Protein AF-A0A3D0HFF0-F1 (afdb_monomer_lite)

Radius of gyration: 12.51 Å; chains: 1; bounding box: 29×28×31 Å

Secondary structure (DSSP, 8-state):
---B-HHHHHHTT-SSHHHHHHHHHHHH----EEGGGGSPPPTT--S-BEE---TT--HHHHHHHHHHHHHHHHT-

pLDDT: mean 93.16, std 4.3, range [72.75, 97.81]

Sequence (76 aa):
MFPEVSETMSRTGHTDVGDFALDALHNSGMSFCTRRHFGRPAADEKGNYIRLAYSGIDNEKIEKGLSRLAAWVSSK

Foldseek 3Di:
DKDWCPVLCVLVVHPDLVVVQVVLCVQQVDHWAWPVVVPDDDPPPPTTITDDDCPPHDPVVVCSSVVSSVVVSVVD

Structure (mmCIF, N/CA/C/O backbone):
data_AF-A0A3D0HFF0-F1
#
_entry.id   AF-A0A3D0HFF0-F1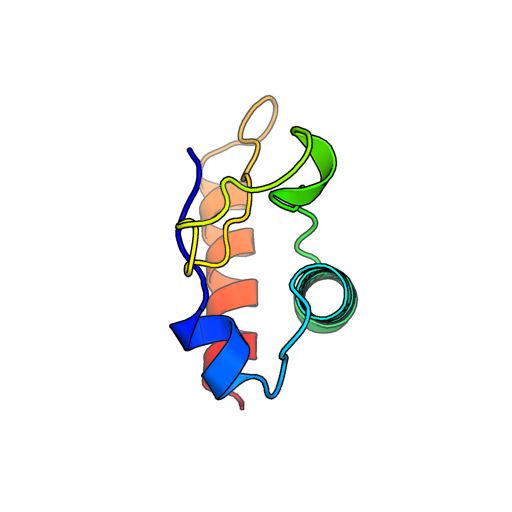
#
loop_
_atom_site.group_PDB
_atom_site.id
_atom_site.type_symbol
_atom_site.label_atom_id
_atom_site.label_alt_id
_atom_site.label_comp_id
_atom_site.label_asym_id
_atom_site.label_entity_id
_atom_site.label_seq_id
_atom_site.pdbx_PDB_ins_code
_atom_site.Cartn_x
_atom_site.Cartn_y
_atom_site.Cartn_z
_atom_site.occupancy
_atom_site.B_iso_or_equiv
_atom_site.auth_seq_id
_atom_site.auth_comp_id
_atom_site.auth_asym_id
_atom_site.auth_atom_id
_atom_site.pdbx_PDB_model_num
ATOM 1 N N . MET A 1 1 ? 2.584 11.386 -5.024 1.00 72.75 1 MET A N 1
ATOM 2 C CA . MET A 1 1 ? 3.813 10.907 -4.353 1.00 72.75 1 MET A CA 1
ATOM 3 C C . MET A 1 1 ? 3.901 9.398 -4.531 1.00 72.75 1 MET A C 1
ATOM 5 O O . MET A 1 1 ? 2.842 8.777 -4.577 1.00 72.75 1 MET A O 1
ATOM 9 N N . PHE A 1 2 ? 5.110 8.840 -4.657 1.00 87.44 2 PHE A N 1
ATOM 10 C CA . PHE A 1 2 ? 5.351 7.392 -4.719 1.00 87.44 2 PHE A CA 1
ATOM 11 C C . PHE A 1 2 ? 6.062 6.915 -3.442 1.00 87.44 2 PHE A C 1
ATOM 13 O O . PHE A 1 2 ? 7.287 6.799 -3.458 1.00 87.44 2 PHE A O 1
ATOM 20 N N . PRO A 1 3 ? 5.356 6.740 -2.308 1.00 92.44 3 PRO A N 1
ATOM 21 C CA . PRO A 1 3 ? 5.975 6.185 -1.109 1.00 92.44 3 PRO A CA 1
ATOM 22 C C . PRO A 1 3 ? 6.496 4.765 -1.360 1.00 92.44 3 PRO A C 1
ATOM 24 O O . PRO A 1 3 ? 5.846 3.960 -2.033 1.00 92.44 3 PRO A O 1
ATOM 27 N N . GLU A 1 4 ? 7.678 4.497 -0.813 1.00 94.94 4 GLU A N 1
ATOM 28 C CA . GLU A 1 4 ? 8.288 3.171 -0.735 1.00 94.94 4 GLU A CA 1
ATOM 29 C C . GLU A 1 4 ? 7.615 2.386 0.403 1.00 94.94 4 GLU A C 1
ATOM 31 O O . GLU A 1 4 ? 7.339 2.958 1.459 1.00 94.94 4 GLU A O 1
ATOM 36 N N . VAL A 1 5 ? 7.285 1.114 0.173 1.00 95.75 5 VAL A N 1
ATOM 37 C CA . VAL A 1 5 ? 6.495 0.280 1.093 1.00 95.75 5 VAL A CA 1
ATOM 38 C C . VAL A 1 5 ? 7.101 -1.103 1.347 1.00 95.75 5 VAL A C 1
ATOM 40 O O . VAL A 1 5 ? 6.411 -1.962 1.891 1.00 95.75 5 VAL A O 1
ATOM 43 N N . SER A 1 6 ? 8.362 -1.367 0.989 1.00 95.69 6 SER A N 1
ATOM 44 C CA . SER A 1 6 ? 8.944 -2.713 1.146 1.00 95.69 6 SER A CA 1
ATOM 45 C C . SER A 1 6 ? 8.967 -3.176 2.597 1.00 95.69 6 SER A C 1
ATOM 47 O O . SER A 1 6 ? 8.686 -4.340 2.872 1.00 95.69 6 SER A O 1
ATOM 49 N N . GLU A 1 7 ? 9.253 -2.280 3.543 1.00 95.75 7 GLU A N 1
ATOM 50 C CA . GLU A 1 7 ? 9.226 -2.635 4.964 1.00 95.75 7 GLU A CA 1
ATOM 51 C C . GLU A 1 7 ? 7.804 -2.986 5.425 1.00 95.75 7 GLU A C 1
ATOM 53 O O . GLU A 1 7 ? 7.590 -3.991 6.102 1.00 95.75 7 GLU A O 1
ATOM 58 N N . THR A 1 8 ? 6.812 -2.197 5.012 1.00 95.81 8 THR A N 1
ATOM 59 C CA . THR A 1 8 ? 5.398 -2.457 5.302 1.00 95.81 8 THR A CA 1
ATOM 60 C C . THR A 1 8 ? 4.926 -3.778 4.693 1.00 95.81 8 THR A C 1
ATOM 62 O O . THR A 1 8 ? 4.228 -4.548 5.352 1.00 95.81 8 THR A O 1
ATOM 65 N N . MET A 1 9 ? 5.335 -4.072 3.459 1.00 96.56 9 MET A N 1
ATOM 66 C CA . MET A 1 9 ? 5.055 -5.347 2.801 1.00 96.56 9 MET A CA 1
ATOM 67 C C . MET A 1 9 ? 5.682 -6.513 3.567 1.00 96.56 9 MET A C 1
ATOM 69 O O . MET A 1 9 ? 4.984 -7.475 3.868 1.00 96.56 9 MET A O 1
ATOM 73 N N . SER A 1 10 ? 6.949 -6.390 3.972 1.00 95.94 10 SER A N 1
ATOM 74 C CA . SER A 1 10 ? 7.644 -7.406 4.771 1.00 95.94 10 SER A CA 1
ATOM 75 C C . SER A 1 10 ? 6.923 -7.690 6.094 1.00 95.94 10 SER A C 1
ATOM 77 O O . SER A 1 10 ? 6.621 -8.842 6.395 1.00 95.94 10 SER A O 1
ATOM 79 N N . ARG A 1 11 ? 6.542 -6.642 6.841 1.00 96.12 11 ARG A N 1
ATOM 80 C CA . ARG A 1 11 ? 5.781 -6.767 8.101 1.00 96.12 11 ARG A CA 1
ATOM 81 C C . ARG A 1 11 ? 4.431 -7.458 7.915 1.00 96.12 11 ARG A C 1
ATOM 83 O O . ARG A 1 11 ? 3.996 -8.206 8.776 1.00 96.12 11 ARG A O 1
ATOM 90 N N . THR A 1 12 ? 3.770 -7.210 6.789 1.00 96.25 12 THR A N 1
ATOM 91 C CA . THR A 1 12 ? 2.453 -7.787 6.484 1.00 96.25 12 THR A CA 1
ATOM 92 C C . THR A 1 12 ? 2.536 -9.139 5.765 1.00 96.25 12 THR A C 1
ATOM 94 O O . THR A 1 12 ? 1.495 -9.709 5.456 1.00 96.25 12 THR A O 1
ATOM 97 N N . GLY A 1 13 ? 3.741 -9.669 5.518 1.00 96.62 13 GLY A N 1
ATOM 98 C CA . GLY A 1 13 ? 3.960 -10.977 4.890 1.00 96.62 13 GLY A CA 1
ATOM 99 C C . GLY A 1 13 ? 3.850 -10.998 3.361 1.00 96.62 13 GLY A C 1
ATOM 100 O O . GLY A 1 13 ? 3.720 -12.072 2.778 1.00 96.62 13 GLY A O 1
ATOM 101 N N . HIS A 1 14 ? 3.910 -9.843 2.695 1.00 97.00 14 HIS A N 1
ATOM 102 C CA . HIS A 1 14 ? 3.742 -9.726 1.247 1.00 97.00 14 HIS A CA 1
ATOM 103 C C . HIS A 1 14 ? 5.079 -9.631 0.508 1.00 97.00 14 HIS A C 1
ATOM 105 O O . HIS A 1 14 ? 5.966 -8.863 0.879 1.00 97.00 14 HIS A O 1
ATOM 111 N N . THR A 1 15 ? 5.190 -10.358 -0.605 1.00 94.19 15 THR A N 1
ATOM 112 C CA . THR A 1 15 ? 6.307 -10.239 -1.565 1.00 94.19 15 THR A CA 1
ATOM 113 C C . THR A 1 15 ? 5.884 -9.572 -2.876 1.00 94.19 15 THR A C 1
ATOM 115 O O . THR A 1 15 ? 6.730 -9.107 -3.637 1.00 94.19 15 THR A O 1
ATOM 118 N N . ASP A 1 16 ? 4.574 -9.465 -3.113 1.00 92.94 16 ASP A N 1
ATOM 119 C CA . ASP A 1 16 ? 3.967 -8.842 -4.282 1.00 92.94 16 ASP A CA 1
ATOM 120 C C . ASP A 1 16 ? 3.192 -7.579 -3.878 1.00 92.94 16 ASP A C 1
ATOM 122 O O . ASP A 1 16 ? 2.347 -7.599 -2.982 1.00 92.94 16 ASP A O 1
ATOM 126 N N . VAL A 1 17 ? 3.480 -6.451 -4.536 1.00 93.56 17 VAL A N 1
ATOM 127 C CA . VAL A 1 17 ? 2.834 -5.162 -4.228 1.00 93.56 17 VAL A CA 1
ATOM 128 C C . VAL A 1 17 ? 1.344 -5.140 -4.603 1.00 93.56 17 VAL A C 1
ATOM 130 O O . VAL A 1 17 ? 0.587 -4.333 -4.067 1.00 93.56 17 VAL A O 1
ATOM 133 N N . GLY A 1 18 ? 0.914 -5.994 -5.535 1.00 94.56 18 GLY A N 1
ATOM 134 C CA . GLY A 1 18 ? -0.487 -6.179 -5.906 1.00 94.56 18 GLY A CA 1
ATOM 135 C C . GLY A 1 18 ? -1.268 -6.902 -4.816 1.00 94.56 18 GLY A C 1
ATOM 136 O O . GLY A 1 18 ? -2.322 -6.411 -4.417 1.00 94.56 18 GLY A O 1
ATOM 137 N N . ASP A 1 19 ? -0.713 -7.990 -4.284 1.00 96.25 19 ASP A N 1
ATOM 138 C CA . ASP A 1 19 ? -1.319 -8.728 -3.169 1.00 96.25 19 ASP A CA 1
ATOM 139 C C . ASP A 1 19 ? -1.417 -7.839 -1.924 1.00 96.25 19 ASP A C 1
ATOM 141 O O . ASP A 1 19 ? -2.485 -7.718 -1.327 1.00 96.25 19 ASP A O 1
ATOM 145 N N . PHE A 1 20 ? -0.346 -7.097 -1.614 1.00 96.81 20 PHE A N 1
ATOM 146 C CA . PHE A 1 20 ? -0.363 -6.096 -0.545 1.00 96.81 20 PHE A CA 1
ATOM 147 C C . PHE A 1 20 ? -1.477 -5.056 -0.729 1.00 96.81 20 PHE A C 1
ATOM 149 O O . PHE A 1 20 ? -2.153 -4.693 0.233 1.00 96.81 20 PHE A O 1
ATOM 156 N N . ALA A 1 21 ? -1.681 -4.559 -1.954 1.00 96.62 21 ALA A N 1
ATOM 157 C CA . ALA A 1 21 ? -2.723 -3.575 -2.236 1.00 96.62 21 ALA A CA 1
ATOM 158 C C . ALA A 1 21 ? -4.136 -4.152 -2.052 1.00 96.62 21 ALA A C 1
ATOM 160 O O . ALA A 1 21 ? -5.020 -3.455 -1.550 1.00 96.62 21 ALA A O 1
ATOM 161 N N . LEU A 1 22 ? -4.346 -5.415 -2.433 1.00 96.75 22 LEU A N 1
ATOM 162 C CA . LEU A 1 22 ? -5.620 -6.107 -2.249 1.00 96.75 22 LEU A CA 1
ATOM 163 C C . LEU A 1 22 ? -5.934 -6.307 -0.761 1.00 96.75 22 LEU A C 1
ATOM 165 O O . LEU A 1 22 ? -7.037 -5.999 -0.306 1.00 96.75 22 LEU A O 1
ATOM 169 N N . ASP A 1 23 ? -4.948 -6.748 0.012 1.00 97.50 23 ASP A N 1
ATOM 170 C CA . ASP A 1 23 ? -5.098 -6.946 1.449 1.00 97.50 23 ASP A CA 1
ATOM 171 C C . ASP A 1 23 ? -5.277 -5.624 2.199 1.00 97.50 23 ASP A C 1
ATOM 173 O O . ASP A 1 23 ? -6.133 -5.527 3.085 1.00 97.50 23 ASP A O 1
ATOM 177 N N . ALA A 1 24 ? -4.546 -4.577 1.814 1.00 97.31 24 ALA A N 1
ATOM 178 C CA . ALA A 1 24 ? -4.742 -3.236 2.351 1.00 97.31 24 ALA A CA 1
ATOM 179 C C . ALA A 1 24 ? -6.178 -2.745 2.109 1.00 97.31 24 ALA A C 1
ATOM 181 O O . ALA A 1 24 ? -6.803 -2.203 3.029 1.00 97.31 24 ALA A O 1
ATOM 182 N N . LEU A 1 25 ? -6.737 -2.985 0.919 1.00 97.12 25 LEU A N 1
ATOM 183 C CA . LEU A 1 25 ? -8.124 -2.648 0.607 1.00 97.12 25 LEU A CA 1
ATOM 184 C C . LEU A 1 25 ? -9.103 -3.409 1.506 1.00 97.12 25 LEU A C 1
ATOM 186 O O . LEU A 1 25 ? -9.968 -2.784 2.119 1.00 97.12 25 LEU A O 1
ATOM 190 N N . HIS A 1 26 ? -8.957 -4.728 1.633 1.00 97.50 26 HIS A N 1
ATOM 191 C CA . HIS A 1 26 ? -9.880 -5.544 2.423 1.00 97.50 26 HIS A CA 1
ATOM 192 C C . HIS A 1 26 ? -9.810 -5.262 3.928 1.00 97.50 26 HIS A C 1
ATOM 194 O O . HIS A 1 26 ? -10.843 -5.257 4.596 1.00 97.50 26 HIS A O 1
ATOM 200 N N . ASN A 1 27 ? -8.618 -5.002 4.470 1.00 97.44 27 ASN A N 1
ATOM 201 C CA . ASN A 1 27 ? -8.432 -4.855 5.913 1.00 97.44 27 ASN A CA 1
ATOM 202 C C . ASN A 1 27 ? -8.532 -3.405 6.412 1.00 97.44 27 ASN A C 1
ATOM 204 O O . ASN A 1 27 ? -8.874 -3.182 7.571 1.00 97.44 27 ASN A O 1
ATOM 208 N N . SER A 1 28 ? -8.232 -2.410 5.570 1.00 96.06 28 SER A N 1
ATOM 209 C CA . SER A 1 28 ? -8.228 -0.992 5.974 1.00 96.06 28 SER A CA 1
ATOM 210 C C . SER A 1 28 ? -9.200 -0.109 5.184 1.00 96.06 28 SER A C 1
ATOM 212 O O . SER A 1 28 ? -9.488 1.022 5.591 1.00 96.06 28 SER A O 1
ATOM 214 N N . GLY A 1 29 ? -9.723 -0.607 4.059 1.00 94.50 29 GLY A N 1
ATOM 215 C CA . GLY A 1 29 ? -10.528 0.171 3.118 1.00 94.50 29 GLY A CA 1
ATOM 216 C C . GLY A 1 29 ? -9.713 1.144 2.258 1.00 94.50 29 GLY A C 1
ATOM 217 O O . GLY A 1 29 ? -10.306 1.961 1.555 1.00 94.50 29 GLY A O 1
ATOM 218 N N . MET A 1 30 ? -8.377 1.103 2.315 1.00 94.44 30 MET A N 1
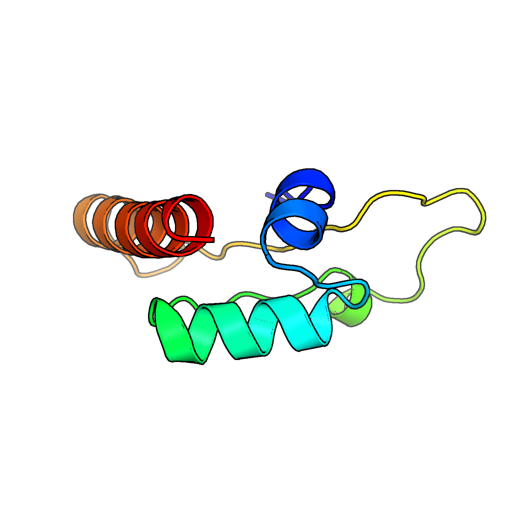ATOM 219 C CA . MET A 1 30 ? -7.513 1.941 1.481 1.00 94.44 30 MET A CA 1
ATOM 220 C C . MET A 1 30 ? -7.246 1.299 0.122 1.00 94.44 30 MET A C 1
ATOM 222 O O . MET A 1 30 ? -6.683 0.214 0.038 1.00 94.44 30 MET A O 1
ATOM 226 N N . SER A 1 31 ? -7.605 2.021 -0.942 1.00 93.94 31 SER A N 1
ATOM 227 C CA . SER A 1 31 ? -7.274 1.692 -2.330 1.00 93.94 31 SER A CA 1
ATOM 228 C C . SER A 1 31 ? -6.191 2.637 -2.847 1.00 93.94 31 SER A C 1
ATOM 230 O O . SER A 1 31 ? -6.259 3.850 -2.631 1.00 93.94 31 SER A O 1
ATOM 232 N N . PHE A 1 32 ? -5.196 2.095 -3.543 1.00 93.69 32 PHE A N 1
ATOM 233 C CA . PHE A 1 32 ? -4.118 2.866 -4.156 1.00 93.69 32 PHE A CA 1
ATOM 234 C C . PHE A 1 32 ? -3.557 2.158 -5.387 1.00 93.69 32 PHE A C 1
ATOM 236 O O . PHE A 1 32 ? -3.658 0.941 -5.537 1.00 93.69 32 PHE A O 1
ATOM 243 N N . CYS A 1 33 ? -2.930 2.923 -6.281 1.00 93.50 33 CYS A N 1
ATOM 244 C CA . CYS A 1 33 ? -2.260 2.336 -7.435 1.00 93.50 33 CYS A CA 1
ATOM 245 C C . CYS A 1 33 ? -0.904 1.769 -7.014 1.00 93.50 33 CYS A C 1
ATOM 247 O O . CYS A 1 33 ? -0.156 2.404 -6.274 1.00 93.50 33 CYS A O 1
ATOM 249 N N . THR A 1 34 ? -0.535 0.615 -7.551 1.00 93.62 34 THR A N 1
ATOM 250 C CA . THR A 1 34 ? 0.818 0.065 -7.401 1.00 93.62 34 THR A CA 1
ATOM 251 C C . THR A 1 34 ? 1.755 0.599 -8.483 1.00 93.62 34 THR A C 1
ATOM 253 O O . THR A 1 34 ? 1.307 1.015 -9.558 1.00 93.62 34 THR A O 1
ATOM 256 N N . ARG A 1 35 ? 3.070 0.521 -8.250 1.00 90.00 35 ARG A N 1
ATOM 257 C CA . ARG A 1 35 ? 4.119 0.870 -9.224 1.00 90.00 35 ARG A CA 1
ATOM 258 C C . ARG A 1 35 ? 3.936 0.228 -10.605 1.00 90.00 35 ARG A C 1
ATOM 260 O O . ARG A 1 35 ? 4.294 0.845 -11.609 1.00 90.00 35 ARG A O 1
ATOM 267 N N . ARG A 1 36 ? 3.336 -0.966 -10.662 1.00 87.06 36 ARG A N 1
ATOM 268 C CA . ARG A 1 36 ? 3.093 -1.738 -11.895 1.00 87.06 36 ARG A CA 1
ATOM 269 C C . ARG A 1 36 ? 2.160 -1.042 -12.885 1.00 87.06 36 ARG A C 1
ATOM 271 O O . ARG A 1 36 ? 2.255 -1.290 -14.080 1.00 87.06 36 ARG A O 1
ATOM 278 N N . HIS A 1 37 ? 1.311 -0.130 -12.414 1.00 89.56 37 HIS A N 1
ATOM 279 C CA . HIS A 1 37 ? 0.431 0.663 -13.279 1.00 89.56 37 HIS A CA 1
ATOM 280 C C . HIS A 1 37 ? 1.191 1.710 -14.111 1.00 89.56 37 HIS A C 1
ATOM 282 O O . HIS A 1 37 ? 0.627 2.290 -15.032 1.00 89.56 37 HIS A O 1
ATOM 288 N N . PHE A 1 38 ? 2.467 1.960 -13.799 1.00 89.62 38 PHE A N 1
ATOM 289 C CA . PHE A 1 38 ? 3.289 3.009 -14.410 1.00 89.62 38 PHE A CA 1
ATOM 290 C C . PHE A 1 38 ? 4.427 2.419 -15.255 1.00 89.62 38 PHE A C 1
ATOM 292 O O . PHE A 1 38 ? 5.537 2.948 -15.292 1.00 89.62 38 PHE A O 1
ATOM 299 N N . GLY A 1 39 ? 4.162 1.287 -15.906 1.00 88.06 39 GLY A N 1
ATOM 300 C CA . GLY A 1 39 ? 5.129 0.580 -16.741 1.00 88.06 39 GLY A CA 1
ATOM 301 C C . GLY A 1 39 ? 6.050 -0.355 -15.958 1.00 88.06 39 GLY A C 1
ATOM 302 O O . GLY A 1 39 ? 5.854 -0.623 -14.771 1.00 88.06 39 GLY A O 1
ATOM 303 N N . ARG A 1 40 ? 7.057 -0.881 -16.657 1.00 86.81 40 ARG A N 1
ATOM 304 C CA . ARG A 1 40 ? 7.989 -1.870 -16.109 1.00 86.81 40 ARG A CA 1
ATOM 305 C C . ARG A 1 40 ? 8.982 -1.209 -15.132 1.00 86.81 40 ARG A C 1
ATOM 307 O O . ARG A 1 40 ? 9.448 -0.105 -15.424 1.00 86.81 40 ARG A O 1
ATOM 314 N N . PRO A 1 41 ? 9.318 -1.858 -14.003 1.00 86.12 41 PRO A N 1
ATOM 315 C CA . PRO A 1 41 ? 10.425 -1.432 -13.149 1.00 86.12 41 PRO A CA 1
ATOM 316 C C . PRO A 1 41 ? 11.761 -1.448 -13.901 1.00 86.12 41 PRO A C 1
ATOM 318 O O . PRO A 1 41 ? 11.955 -2.276 -14.801 1.00 86.12 41 PRO A O 1
ATOM 321 N N . ALA A 1 42 ? 12.680 -0.557 -13.528 1.00 86.25 42 ALA A N 1
ATOM 322 C CA . ALA A 1 42 ? 14.059 -0.638 -14.008 1.00 86.25 42 ALA A CA 1
ATOM 323 C C . ALA A 1 42 ? 14.748 -1.904 -13.463 1.00 86.25 42 ALA A C 1
ATOM 325 O O . ALA A 1 42 ? 14.327 -2.465 -12.451 1.00 86.25 42 ALA A O 1
ATOM 326 N N . ALA A 1 43 ? 15.799 -2.381 -14.134 1.00 87.00 43 ALA A N 1
ATOM 327 C CA . ALA A 1 43 ? 16.489 -3.614 -13.734 1.00 87.00 43 ALA A CA 1
ATOM 328 C C . ALA A 1 43 ? 17.136 -3.519 -12.336 1.00 87.00 43 ALA A C 1
ATOM 330 O O . ALA A 1 43 ? 17.329 -4.531 -11.669 1.00 87.00 43 ALA A O 1
ATOM 331 N N . ASP A 1 44 ? 17.458 -2.303 -11.903 1.00 90.00 44 ASP A N 1
ATOM 332 C CA . ASP A 1 44 ? 18.036 -1.949 -10.611 1.00 90.00 44 ASP A CA 1
ATOM 333 C C . ASP A 1 44 ? 16.998 -1.4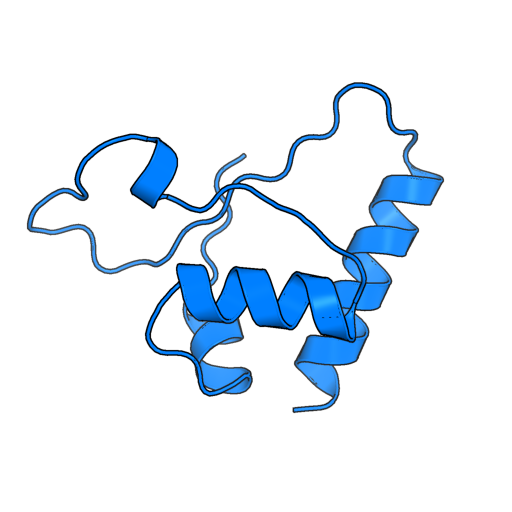32 -9.593 1.00 90.00 44 ASP A C 1
ATOM 335 O O . ASP A 1 44 ? 17.353 -1.134 -8.450 1.00 90.00 44 ASP A O 1
ATOM 339 N N . GLU A 1 45 ? 15.712 -1.368 -9.960 1.00 87.00 45 GLU A N 1
ATOM 340 C CA . GLU A 1 45 ? 14.624 -0.953 -9.069 1.00 87.00 45 GLU A CA 1
ATOM 341 C C . GLU A 1 45 ? 14.310 -2.084 -8.074 1.00 87.00 45 GLU A C 1
ATOM 343 O O . GLU A 1 45 ? 13.648 -3.066 -8.406 1.00 87.00 45 GLU A O 1
ATOM 348 N N . LYS A 1 46 ? 14.823 -1.961 -6.842 1.00 86.38 46 LYS A N 1
ATOM 349 C CA . LYS A 1 46 ? 14.658 -2.971 -5.773 1.00 86.38 46 LYS A CA 1
ATOM 350 C C . LYS A 1 46 ? 13.524 -2.678 -4.789 1.00 86.38 46 LYS A C 1
ATOM 352 O O . LYS A 1 46 ? 13.168 -3.555 -4.009 1.00 86.38 46 LYS A O 1
ATOM 357 N N . GLY A 1 47 ? 13.014 -1.449 -4.781 1.00 91.12 47 GLY A N 1
ATOM 358 C CA . GLY A 1 47 ? 11.952 -1.022 -3.872 1.00 91.12 47 GLY A CA 1
ATOM 359 C C . GLY A 1 47 ? 10.561 -1.383 -4.383 1.00 91.12 47 GLY A C 1
ATOM 360 O O . GLY A 1 47 ? 10.353 -1.616 -5.574 1.00 91.12 47 GLY A O 1
ATOM 361 N N . ASN A 1 48 ? 9.591 -1.364 -3.475 1.00 93.62 48 ASN A N 1
ATOM 362 C CA . ASN A 1 48 ? 8.180 -1.479 -3.805 1.00 93.62 48 ASN A CA 1
ATOM 363 C C . ASN A 1 48 ? 7.523 -0.130 -3.569 1.00 93.62 48 ASN A C 1
ATOM 365 O O . ASN A 1 48 ? 7.694 0.466 -2.512 1.00 93.62 48 ASN A O 1
ATOM 369 N N . TYR A 1 49 ? 6.749 0.348 -4.540 1.00 94.44 49 TYR A N 1
ATOM 370 C CA . TYR A 1 49 ? 6.147 1.675 -4.466 1.00 94.44 49 TYR A CA 1
ATOM 371 C C . TYR A 1 49 ? 4.649 1.621 -4.736 1.00 94.44 49 TYR A C 1
ATOM 373 O O . TYR A 1 49 ? 4.169 0.880 -5.604 1.00 94.44 49 TYR A O 1
ATOM 381 N N . ILE A 1 50 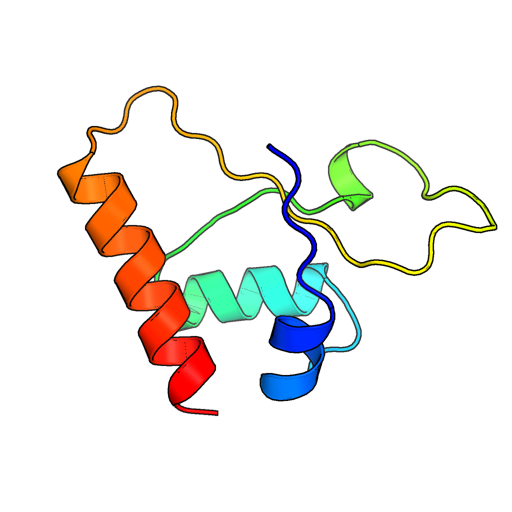? 3.913 2.467 -4.026 1.00 95.31 50 ILE A N 1
ATOM 382 C CA . ILE A 1 50 ? 2.489 2.722 -4.268 1.00 95.31 50 ILE A CA 1
ATOM 383 C C . ILE A 1 50 ? 2.290 4.189 -4.627 1.00 95.31 50 ILE A C 1
ATOM 385 O O . ILE A 1 50 ? 3.185 5.006 -4.450 1.00 95.31 50 ILE A O 1
ATOM 389 N N . ARG A 1 51 ? 1.114 4.552 -5.131 1.00 94.38 51 ARG A N 1
ATOM 390 C CA . ARG A 1 51 ? 0.724 5.935 -5.396 1.00 94.38 51 ARG A CA 1
ATOM 391 C C . ARG A 1 51 ? -0.590 6.233 -4.697 1.00 94.38 51 ARG A C 1
ATOM 393 O O . ARG A 1 51 ? -1.627 5.664 -5.033 1.00 94.38 51 ARG A O 1
ATOM 400 N N . LEU A 1 52 ? -0.529 7.203 -3.795 1.00 91.88 52 LEU A N 1
ATOM 401 C CA . LEU A 1 52 ? -1.690 7.769 -3.122 1.00 91.88 52 LEU A CA 1
ATOM 402 C C . LEU A 1 52 ? -2.222 8.955 -3.937 1.00 91.88 52 LEU A C 1
ATOM 404 O O . LEU A 1 52 ? -1.451 9.825 -4.362 1.00 91.88 52 LEU A O 1
ATOM 408 N N . ALA A 1 53 ? -3.530 8.963 -4.186 1.00 88.69 53 ALA A N 1
ATOM 409 C CA . ALA A 1 53 ? -4.233 10.050 -4.854 1.00 88.69 53 ALA A CA 1
ATOM 410 C C . ALA A 1 53 ? -5.043 10.840 -3.822 1.00 88.69 53 ALA A C 1
ATOM 412 O O . ALA A 1 53 ? -5.859 10.271 -3.107 1.00 88.69 53 ALA A O 1
ATOM 413 N N . TYR A 1 54 ? -4.813 12.152 -3.768 1.00 84.44 54 TYR A N 1
ATOM 414 C CA . TYR A 1 54 ? -5.463 13.056 -2.812 1.00 84.44 54 TYR A CA 1
ATOM 415 C C . TYR A 1 54 ? -6.496 13.985 -3.468 1.00 84.44 54 TYR A C 1
ATOM 417 O O . TYR A 1 54 ? -7.120 14.805 -2.805 1.00 84.44 54 TYR A O 1
ATOM 425 N N . SER A 1 55 ? -6.687 13.884 -4.786 1.00 86.69 55 SER A N 1
ATOM 426 C CA . SER A 1 55 ? -7.653 14.706 -5.515 1.00 86.69 55 SER A CA 1
ATOM 427 C C . SER A 1 55 ? -9.083 14.366 -5.091 1.00 86.69 55 SER A C 1
ATOM 429 O O . SER A 1 55 ? -9.507 13.223 -5.249 1.00 86.69 55 SER A O 1
ATOM 431 N N . GLY A 1 56 ? -9.830 15.361 -4.611 1.00 87.12 56 GLY A N 1
ATOM 432 C CA . GLY A 1 56 ? -11.243 15.202 -4.251 1.00 87.12 56 GLY A CA 1
ATOM 433 C C . GLY A 1 56 ? -11.501 14.661 -2.840 1.00 87.12 56 GLY A C 1
ATOM 434 O O . GLY A 1 56 ? -12.641 14.322 -2.532 1.00 87.12 56 GLY A O 1
ATOM 435 N N . ILE A 1 57 ? -10.478 14.594 -1.982 1.00 90.25 57 ILE A N 1
ATOM 436 C CA . ILE A 1 57 ? -10.613 14.234 -0.565 1.00 90.25 57 ILE A CA 1
ATOM 437 C C . ILE A 1 57 ? -10.003 15.319 0.327 1.00 90.25 57 ILE A C 1
ATOM 439 O O . ILE A 1 57 ? -8.996 15.928 -0.022 1.00 90.25 57 ILE A O 1
ATOM 443 N N . ASP A 1 58 ? -10.652 15.583 1.459 1.00 93.75 58 ASP A N 1
ATOM 444 C CA . ASP A 1 58 ? -10.185 16.527 2.478 1.00 93.75 58 ASP A CA 1
ATOM 445 C C . ASP A 1 58 ? -9.142 15.883 3.412 1.00 93.75 58 ASP A C 1
ATOM 447 O O . ASP A 1 58 ? -8.966 14.661 3.434 1.00 93.75 58 ASP A O 1
ATOM 451 N N . ASN A 1 59 ? -8.449 16.716 4.195 1.00 94.00 59 ASN A N 1
ATOM 452 C CA . ASN A 1 59 ? -7.397 16.260 5.108 1.00 94.00 59 ASN A CA 1
ATOM 453 C C . ASN A 1 59 ? -7.911 15.246 6.140 1.00 94.00 59 ASN A C 1
ATOM 455 O O . ASN A 1 59 ? -7.218 14.274 6.422 1.00 94.00 59 ASN A O 1
ATOM 459 N N . GLU A 1 60 ? -9.136 15.412 6.645 1.00 95.56 60 GLU A N 1
ATOM 460 C CA . GLU A 1 60 ? -9.727 14.497 7.629 1.00 95.56 60 GLU A CA 1
ATOM 461 C C . GLU A 1 60 ? -9.882 13.082 7.051 1.00 95.56 60 GLU A C 1
ATOM 463 O O . GLU A 1 60 ? -9.514 12.087 7.680 1.00 95.56 60 GLU A O 1
ATOM 468 N N . LYS A 1 61 ? -10.375 12.966 5.812 1.00 92.38 61 LYS A N 1
ATOM 469 C CA . LYS A 1 61 ? -10.486 11.678 5.115 1.00 92.38 61 LYS A CA 1
ATOM 470 C C . LYS A 1 61 ? -9.123 11.069 4.810 1.00 92.38 61 LYS A C 1
ATOM 472 O O . LYS A 1 61 ? -8.985 9.848 4.912 1.00 92.38 61 LYS A O 1
ATOM 477 N N . ILE A 1 62 ? -8.136 11.892 4.455 1.00 93.00 62 ILE A N 1
ATOM 478 C CA . ILE A 1 62 ? -6.756 11.442 4.231 1.00 93.00 62 ILE A CA 1
ATOM 479 C C . ILE A 1 62 ? -6.186 10.846 5.519 1.00 93.00 62 ILE A C 1
ATOM 481 O O . ILE A 1 62 ? -5.747 9.695 5.521 1.00 93.00 62 ILE A O 1
ATOM 485 N N . GLU A 1 63 ? -6.245 11.591 6.622 1.00 94.69 63 GLU A N 1
ATOM 486 C CA . GLU A 1 63 ? -5.744 11.164 7.930 1.00 94.69 63 GLU A CA 1
ATOM 487 C C . GLU A 1 63 ? -6.442 9.894 8.411 1.00 94.69 63 GLU A C 1
ATOM 489 O O . GLU A 1 63 ? -5.784 8.939 8.827 1.00 94.69 63 GLU A O 1
ATOM 494 N N . LYS A 1 64 ? -7.771 9.828 8.281 1.00 94.88 64 LYS A N 1
ATOM 495 C CA . LYS A 1 64 ? -8.558 8.641 8.629 1.00 94.88 64 LYS A CA 1
ATOM 496 C C . LYS A 1 64 ? -8.144 7.419 7.814 1.00 94.88 64 LYS A C 1
ATOM 498 O O . LYS A 1 64 ? -8.047 6.321 8.364 1.00 94.88 64 LYS A O 1
ATOM 503 N N . GLY A 1 65 ? -7.914 7.591 6.515 1.00 94.19 65 GLY A N 1
ATOM 504 C CA . GLY A 1 65 ? -7.488 6.514 5.632 1.00 94.19 65 GLY A CA 1
ATOM 505 C C . GLY A 1 65 ? -6.101 5.981 5.977 1.00 94.19 65 GLY A C 1
ATOM 506 O O . GLY A 1 65 ? -5.931 4.780 6.195 1.00 94.19 65 GLY A O 1
ATOM 507 N N . LEU A 1 66 ? -5.132 6.886 6.114 1.00 94.88 66 LEU A N 1
ATOM 508 C CA . LEU A 1 66 ? -3.764 6.545 6.499 1.00 94.88 66 LEU A CA 1
ATOM 509 C C . LEU A 1 66 ? -3.701 5.912 7.892 1.00 94.88 66 LEU A C 1
ATOM 51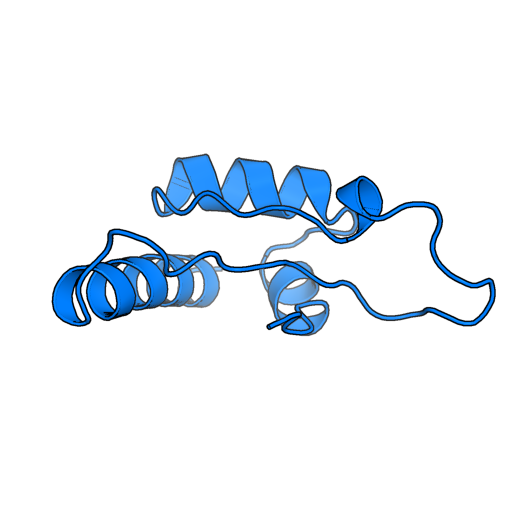1 O O . LEU A 1 66 ? -2.972 4.943 8.085 1.00 94.88 66 LEU A O 1
ATOM 515 N N . SER A 1 67 ? -4.510 6.393 8.839 1.00 97.00 67 SER A N 1
ATOM 516 C CA . SER A 1 67 ? -4.585 5.832 10.192 1.00 97.00 67 SER A CA 1
ATOM 517 C C . SER A 1 67 ? -5.118 4.400 10.193 1.00 97.00 67 SER A C 1
ATOM 519 O O . SER A 1 67 ? -4.604 3.558 10.922 1.00 97.00 67 SER A O 1
ATOM 521 N N . ARG A 1 68 ? -6.116 4.085 9.355 1.00 97.12 68 ARG A N 1
ATOM 522 C CA . ARG A 1 68 ? -6.631 2.712 9.205 1.00 97.12 68 ARG A CA 1
ATOM 523 C C . ARG A 1 68 ? -5.596 1.777 8.594 1.00 97.12 68 ARG A C 1
ATOM 525 O O . ARG A 1 68 ? -5.446 0.654 9.066 1.00 97.12 68 ARG A O 1
ATOM 532 N N . LEU A 1 69 ? -4.881 2.243 7.569 1.00 96.62 69 LEU A N 1
ATOM 533 C CA . LEU A 1 69 ? -3.790 1.480 6.967 1.00 96.62 69 LEU A CA 1
ATOM 534 C C . LEU A 1 69 ? -2.689 1.211 7.997 1.00 96.62 69 LEU A C 1
ATOM 536 O O . LEU A 1 69 ? -2.278 0.067 8.159 1.00 96.62 69 LEU A O 1
ATOM 540 N N . ALA A 1 70 ? -2.265 2.241 8.735 1.00 96.62 70 ALA A N 1
ATOM 541 C CA . ALA A 1 70 ? -1.260 2.120 9.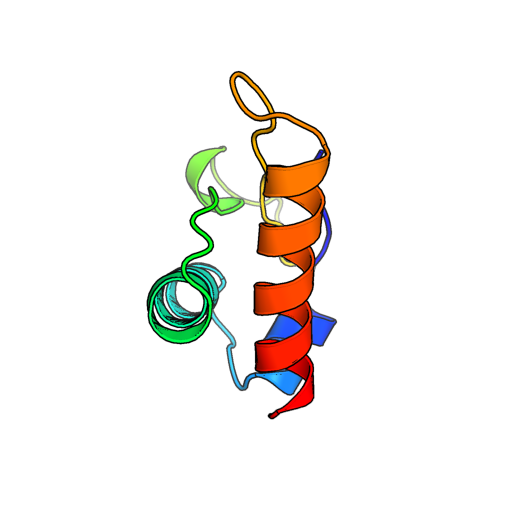784 1.00 96.62 70 ALA A CA 1
ATOM 542 C C . ALA A 1 70 ? -1.703 1.159 10.896 1.00 96.62 70 ALA A C 1
ATOM 544 O O . ALA A 1 70 ? -0.942 0.272 11.264 1.00 96.62 70 ALA A O 1
ATOM 545 N N . ALA A 1 71 ? -2.944 1.275 11.379 1.00 97.81 71 ALA A N 1
ATOM 546 C CA . ALA A 1 71 ? -3.489 0.389 12.404 1.00 97.81 71 ALA A CA 1
ATOM 547 C C . ALA A 1 71 ? -3.492 -1.081 11.959 1.00 97.81 71 ALA A C 1
ATOM 549 O O . ALA A 1 71 ? -3.117 -1.957 12.735 1.00 97.81 71 ALA A O 1
ATOM 550 N N . TRP A 1 72 ? -3.865 -1.355 10.705 1.00 97.25 72 TRP A N 1
ATOM 551 C CA . TRP A 1 72 ? -3.792 -2.707 10.158 1.00 97.25 72 TRP A CA 1
ATOM 552 C C . TRP A 1 72 ? -2.347 -3.205 10.063 1.00 97.25 72 TRP A C 1
ATOM 554 O O . TRP A 1 72 ? -2.054 -4.295 10.549 1.00 97.25 72 TRP A O 1
ATOM 564 N N . VAL A 1 73 ? -1.431 -2.407 9.508 1.00 96.69 73 VAL A N 1
ATOM 565 C CA . VAL A 1 73 ? -0.007 -2.768 9.411 1.00 96.69 73 VAL A CA 1
ATOM 566 C C . VAL A 1 73 ? 0.586 -3.064 10.790 1.00 96.69 73 VAL A C 1
ATOM 568 O O . VAL A 1 73 ? 1.317 -4.034 10.938 1.00 96.69 73 VAL A O 1
ATOM 571 N N . SER A 1 74 ? 0.259 -2.263 11.806 1.00 96.94 74 SER A N 1
ATOM 572 C CA . SER A 1 74 ? 0.722 -2.457 13.186 1.00 96.94 74 SER A CA 1
ATOM 573 C C . SER A 1 74 ? 0.090 -3.653 13.901 1.00 96.94 74 SER A C 1
ATOM 575 O O . SER A 1 74 ? 0.567 -4.025 14.968 1.00 96.94 74 SER A O 1
ATOM 577 N N . SER A 1 75 ? -0.981 -4.235 13.357 1.00 95.81 75 SER A N 1
ATOM 578 C CA . SER A 1 75 ? -1.624 -5.437 13.910 1.00 95.81 75 SER A CA 1
ATOM 579 C C . SER A 1 75 ? -1.006 -6.751 13.417 1.00 95.81 75 SER A C 1
ATOM 581 O O . SER A 1 75 ? -1.453 -7.820 13.836 1.00 95.81 75 SER A O 1
ATOM 583 N N . LYS A 1 76 ? -0.038 -6.673 12.497 1.00 91.56 76 LYS A N 1
ATOM 584 C CA . LYS A 1 76 ? 0.671 -7.815 11.915 1.00 91.56 76 LYS A CA 1
ATOM 585 C C . LYS A 1 76 ? 2.003 -8.074 12.605 1.00 91.56 76 LYS A C 1
ATOM 587 O O . LYS A 1 76 ? 2.613 -7.102 13.105 1.00 91.56 76 LYS A O 1
#